Protein AF-N9S3W9-F1 (afdb_monomer)

Mean predicted aligned error: 7.23 Å

Nearest PDB structures (foldseek):
  4opw-assembly2_B  TM=3.455E-01  e=2.554E+00  Parabacteroides merdae ATCC 43184
  3ljy-assembly2_B  TM=3.135E-01  e=6.718E+00  Parabacteroides distasonis ATCC 8503
  3lyc-assembly5_J  TM=2.835E-01  e=6.718E+00  Parabacteroides distasonis ATCC 8503

Structure (mmCIF, N/CA/C/O backbone):
data_AF-N9S3W9-F1
#
_entry.id   AF-N9S3W9-F1
#
loop_
_atom_site.group_PDB
_atom_site.id
_atom_site.type_symbol
_atom_site.label_atom_id
_atom_site.label_alt_id
_atom_site.label_comp_id
_atom_site.label_asym_id
_atom_site.label_entity_id
_atom_site.label_seq_id
_atom_site.pdbx_PDB_ins_code
_atom_site.Cartn_x
_atom_site.Cartn_y
_atom_site.Cartn_z
_atom_site.occupancy
_atom_site.B_iso_or_equiv
_atom_site.auth_seq_id
_atom_site.auth_comp_id
_atom_site.auth_asym_id
_atom_site.auth_atom_id
_atom_site.pdbx_PDB_model_num
ATOM 1 N N . PHE A 1 1 ? 14.552 -0.023 -15.121 1.00 49.50 1 PHE A N 1
ATOM 2 C CA . PHE A 1 1 ? 14.689 -1.447 -15.462 1.00 49.50 1 PHE A CA 1
ATOM 3 C C . PHE A 1 1 ? 13.512 -1.794 -16.360 1.00 49.50 1 PHE A C 1
ATOM 5 O O . PHE A 1 1 ? 12.483 -1.149 -16.221 1.00 49.50 1 PHE A O 1
ATOM 12 N N . LEU A 1 2 ? 13.729 -2.600 -17.401 1.00 47.09 2 LEU A N 1
ATOM 13 C CA . LEU A 1 2 ? 12.776 -2.804 -18.497 1.00 47.09 2 LEU A CA 1
ATOM 14 C C . LEU A 1 2 ? 12.277 -4.253 -18.393 1.00 47.09 2 LEU A C 1
ATOM 16 O O . LEU A 1 2 ? 13.001 -5.157 -18.796 1.00 47.09 2 LEU A O 1
ATOM 20 N N . ASN A 1 3 ? 11.080 -4.437 -17.834 1.00 56.47 3 ASN A N 1
ATOM 21 C CA . ASN A 1 3 ? 10.371 -5.708 -17.650 1.00 56.47 3 ASN A CA 1
ATOM 22 C C . ASN A 1 3 ? 11.114 -6.750 -16.793 1.00 56.47 3 ASN A C 1
ATOM 24 O O . ASN A 1 3 ? 11.718 -7.676 -17.338 1.00 56.47 3 ASN A O 1
ATOM 28 N N . ASP A 1 4 ? 11.016 -6.651 -15.466 1.00 70.50 4 ASP A N 1
ATOM 29 C CA . ASP A 1 4 ? 11.559 -7.652 -14.546 1.00 70.50 4 ASP A CA 1
ATOM 30 C C . ASP A 1 4 ? 10.459 -8.480 -13.854 1.00 70.50 4 ASP A C 1
ATOM 32 O O . ASP A 1 4 ? 9.319 -8.061 -13.647 1.00 70.50 4 ASP A O 1
ATOM 36 N N . VAL A 1 5 ? 10.814 -9.708 -13.468 1.00 79.69 5 VAL A N 1
ATOM 37 C CA . VAL A 1 5 ? 10.018 -10.504 -12.525 1.00 79.69 5 VAL A CA 1
ATOM 38 C C . VAL A 1 5 ? 10.628 -10.321 -11.148 1.00 79.69 5 VAL A C 1
ATOM 40 O O . VAL A 1 5 ? 11.770 -10.721 -10.909 1.00 79.69 5 VAL A O 1
ATOM 43 N N . CYS A 1 6 ? 9.868 -9.740 -10.226 1.00 76.19 6 CYS A N 1
ATOM 44 C CA . CYS A 1 6 ? 10.356 -9.407 -8.900 1.00 76.19 6 CYS A CA 1
ATOM 45 C C . CYS A 1 6 ? 9.685 -10.264 -7.817 1.00 76.19 6 CYS A C 1
ATOM 47 O O . CYS A 1 6 ? 8.469 -10.481 -7.807 1.00 76.19 6 CYS A O 1
ATOM 49 N N . ARG A 1 7 ? 10.480 -10.756 -6.859 1.00 80.25 7 ARG A N 1
ATOM 50 C CA . ARG A 1 7 ? 9.960 -11.357 -5.627 1.00 80.25 7 ARG A CA 1
ATOM 51 C C . ARG A 1 7 ? 10.627 -10.723 -4.422 1.00 80.25 7 ARG A C 1
ATOM 53 O O . ARG A 1 7 ? 11.832 -10.853 -4.227 1.00 80.25 7 ARG A O 1
ATOM 60 N N . HIS A 1 8 ? 9.821 -10.079 -3.593 1.00 75.12 8 HIS A N 1
ATOM 61 C CA . HIS A 1 8 ? 10.277 -9.409 -2.388 1.00 75.12 8 HIS A CA 1
ATOM 62 C C . HIS A 1 8 ? 9.667 -10.082 -1.164 1.00 75.12 8 HIS A C 1
ATOM 64 O O . HIS A 1 8 ? 8.490 -9.893 -0.868 1.00 75.12 8 HIS A O 1
ATOM 70 N N . GLU A 1 9 ? 10.484 -10.839 -0.435 1.00 74.31 9 GLU A N 1
ATOM 71 C CA . GLU A 1 9 ? 10.144 -11.334 0.897 1.00 74.31 9 GLU A CA 1
ATOM 72 C C . GLU A 1 9 ? 10.866 -10.495 1.956 1.00 74.31 9 GLU A C 1
ATOM 74 O O . GLU A 1 9 ? 12.096 -10.439 1.965 1.00 74.31 9 GLU A O 1
ATOM 79 N N . LEU A 1 10 ? 10.131 -9.867 2.877 1.00 67.50 10 LEU A N 1
ATOM 80 C CA . LEU A 1 10 ? 10.735 -9.107 3.977 1.00 67.50 10 LEU A CA 1
ATOM 81 C C . LEU A 1 10 ? 10.157 -9.554 5.319 1.00 67.50 10 LEU A C 1
ATOM 83 O O . LEU A 1 10 ? 8.942 -9.541 5.523 1.00 67.50 10 LEU A O 1
ATOM 87 N N . LYS A 1 11 ? 11.041 -9.925 6.250 1.00 62.19 11 LYS A N 1
ATOM 88 C CA . LYS A 1 11 ? 10.696 -10.297 7.627 1.00 62.19 11 LYS A CA 1
ATOM 89 C C . LYS A 1 11 ? 11.352 -9.300 8.580 1.00 62.19 11 LYS A C 1
ATOM 91 O O . LYS A 1 11 ? 12.570 -9.184 8.569 1.00 62.19 11 LYS A O 1
ATOM 96 N N . ASN A 1 12 ? 10.544 -8.623 9.396 1.00 55.69 12 ASN A N 1
ATOM 97 C CA . ASN A 1 12 ? 10.957 -7.682 10.445 1.00 55.69 12 ASN A CA 1
ATOM 98 C C . ASN A 1 12 ? 11.878 -6.550 9.957 1.00 55.69 12 ASN A C 1
ATOM 100 O O . ASN A 1 12 ? 13.087 -6.581 10.168 1.00 55.69 12 ASN A O 1
ATOM 104 N N . ALA A 1 13 ? 11.295 -5.511 9.358 1.00 53.69 13 ALA A N 1
ATOM 105 C CA . ALA A 1 13 ? 12.019 -4.291 9.016 1.00 53.69 13 ALA A CA 1
ATOM 106 C C . ALA A 1 13 ? 11.252 -3.043 9.466 1.00 53.69 13 ALA A C 1
ATOM 108 O O . ALA A 1 13 ? 10.087 -2.886 9.110 1.00 53.69 13 ALA A O 1
ATOM 109 N N . MET A 1 14 ? 11.940 -2.127 10.154 1.00 47.00 14 MET A N 1
ATOM 110 C CA . MET A 1 14 ? 11.597 -0.707 10.105 1.00 47.00 14 MET A CA 1
ATOM 111 C C . MET A 1 14 ? 12.259 -0.130 8.854 1.00 47.00 14 MET A C 1
ATOM 113 O O . MET A 1 14 ? 13.475 0.054 8.818 1.00 47.00 14 MET A O 1
ATOM 117 N N . ARG A 1 15 ? 11.482 0.113 7.799 1.00 52.81 15 ARG A N 1
ATOM 118 C CA . ARG A 1 15 ? 11.966 0.752 6.569 1.00 52.81 15 ARG A CA 1
ATOM 119 C C . ARG A 1 15 ? 11.106 1.981 6.285 1.00 52.81 15 ARG A C 1
ATOM 121 O O . ARG A 1 15 ? 9.886 1.934 6.416 1.00 52.81 15 ARG A O 1
ATOM 128 N N . LYS A 1 16 ? 11.765 3.073 5.900 1.00 51.81 16 LYS A N 1
ATOM 129 C CA . LYS A 1 16 ? 11.164 4.247 5.258 1.00 51.81 16 LYS A CA 1
ATOM 130 C C . LYS A 1 16 ? 11.782 4.336 3.870 1.00 51.81 16 LYS A C 1
ATOM 132 O O . LYS A 1 16 ? 12.830 4.951 3.715 1.00 51.81 16 LYS A O 1
ATOM 137 N N . ASN A 1 17 ? 11.181 3.673 2.887 1.00 57.44 17 ASN A N 1
ATOM 138 C CA . ASN A 1 17 ? 11.690 3.678 1.514 1.00 57.44 17 ASN A CA 1
ATOM 139 C C . ASN A 1 17 ? 10.618 4.167 0.534 1.00 57.44 17 ASN A C 1
ATOM 141 O O . ASN A 1 17 ? 9.456 3.768 0.634 1.00 57.44 17 ASN A O 1
ATOM 145 N N . GLY A 1 18 ? 11.051 5.001 -0.417 1.00 62.06 18 GLY A N 1
ATOM 146 C CA . GLY A 1 18 ? 10.347 5.292 -1.665 1.00 62.06 18 GLY A CA 1
ATOM 147 C C . GLY A 1 18 ? 10.827 4.338 -2.759 1.00 62.06 18 GLY A C 1
ATOM 148 O O . GLY A 1 18 ? 12.037 4.184 -2.925 1.00 62.06 18 GLY A O 1
ATOM 149 N N . MET A 1 19 ? 9.915 3.678 -3.471 1.00 74.94 19 MET A N 1
ATOM 150 C CA . MET A 1 19 ? 10.239 2.773 -4.585 1.00 74.94 19 MET A CA 1
ATOM 151 C C . MET A 1 19 ? 9.360 3.073 -5.803 1.00 74.94 19 MET A C 1
ATOM 153 O O . MET A 1 19 ? 8.215 3.491 -5.646 1.00 74.94 19 MET A O 1
ATOM 157 N N . ALA A 1 20 ? 9.900 2.860 -7.001 1.00 77.12 20 ALA A N 1
ATOM 158 C CA . ALA A 1 20 ? 9.159 2.935 -8.254 1.00 77.12 20 ALA A CA 1
ATOM 159 C C . ALA A 1 20 ? 9.412 1.657 -9.063 1.00 77.12 20 ALA A C 1
ATOM 161 O O . ALA A 1 20 ? 10.572 1.262 -9.209 1.00 77.12 20 ALA A O 1
ATOM 162 N N . PHE A 1 21 ? 8.340 1.044 -9.552 1.00 77.75 21 PHE A N 1
ATOM 163 C CA . PHE A 1 21 ? 8.331 -0.173 -10.366 1.00 77.75 21 PHE A CA 1
ATOM 164 C C . PHE A 1 21 ? 7.731 0.151 -11.736 1.00 77.75 21 PHE A C 1
ATOM 166 O O . PHE A 1 21 ? 6.944 1.096 -11.850 1.00 77.75 21 PHE A O 1
ATOM 173 N N . LEU A 1 22 ? 8.205 -0.527 -12.782 1.00 80.25 22 LEU A N 1
ATOM 174 C CA . LEU A 1 22 ? 7.810 -0.216 -14.154 1.00 80.25 22 LEU A CA 1
ATOM 175 C C . LEU A 1 22 ? 7.818 -1.467 -15.030 1.00 80.25 22 LEU A C 1
ATOM 177 O O . LEU A 1 22 ? 8.887 -1.959 -15.399 1.00 80.25 22 LEU A O 1
ATOM 181 N N . ASN A 1 23 ? 6.630 -1.849 -15.491 1.00 74.25 23 ASN A N 1
ATOM 182 C CA . ASN A 1 23 ? 6.370 -2.998 -16.355 1.00 74.25 23 ASN A CA 1
ATOM 183 C C . ASN A 1 23 ? 6.807 -4.342 -15.737 1.00 74.25 23 ASN A C 1
ATOM 185 O O . ASN A 1 23 ? 7.258 -5.247 -16.443 1.00 74.25 23 ASN A O 1
ATOM 189 N N . ASP A 1 24 ? 6.696 -4.471 -14.423 1.00 78.56 24 ASP A N 1
ATOM 190 C CA . ASP A 1 24 ? 7.161 -5.611 -13.654 1.00 78.56 24 ASP A CA 1
ATOM 191 C C . ASP A 1 24 ? 6.030 -6.604 -13.339 1.00 78.56 24 ASP A C 1
ATOM 193 O O . ASP A 1 24 ? 4.855 -6.266 -13.170 1.00 78.56 24 ASP A O 1
ATOM 197 N N . VAL A 1 25 ? 6.401 -7.876 -13.193 1.00 85.44 25 VAL A N 1
ATOM 198 C CA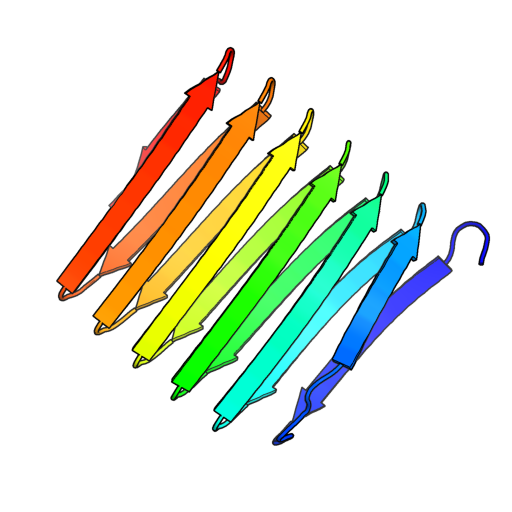 . VAL A 1 25 ? 5.535 -8.891 -12.578 1.00 85.44 25 VAL A CA 1
ATOM 199 C C . VAL A 1 25 ? 6.056 -9.167 -11.182 1.00 85.44 25 VAL A C 1
ATOM 201 O O . VAL A 1 25 ? 7.118 -9.767 -11.008 1.00 85.44 25 VAL A O 1
ATOM 204 N N . CYS A 1 26 ? 5.305 -8.747 -10.173 1.00 81.62 26 CYS A N 1
ATOM 205 C CA . CYS A 1 26 ? 5.819 -8.657 -8.819 1.00 81.62 26 CYS A CA 1
ATOM 206 C C . CYS A 1 26 ? 4.998 -9.437 -7.792 1.00 81.62 26 CYS A C 1
ATOM 208 O O . CYS A 1 26 ? 3.774 -9.319 -7.702 1.00 81.62 26 CYS A O 1
ATOM 210 N N . ARG A 1 27 ? 5.697 -10.187 -6.932 1.00 83.25 27 ARG A N 1
ATOM 211 C CA . ARG A 1 27 ? 5.129 -10.760 -5.705 1.00 83.25 27 ARG A CA 1
ATOM 212 C C . ARG A 1 27 ? 5.819 -10.178 -4.476 1.00 83.25 27 ARG A C 1
ATOM 214 O O . ARG A 1 27 ? 7.022 -10.347 -4.284 1.00 83.25 27 ARG A O 1
ATOM 221 N N . HIS A 1 28 ? 5.036 -9.529 -3.624 1.00 79.94 28 HIS A N 1
ATOM 222 C CA . HIS A 1 28 ? 5.494 -8.879 -2.402 1.00 79.94 28 HIS A CA 1
ATOM 223 C C . HIS A 1 28 ? 4.905 -9.583 -1.178 1.00 79.94 28 HIS A C 1
ATOM 225 O O . HIS A 1 28 ? 3.703 -9.512 -0.949 1.00 79.94 28 HIS A O 1
ATOM 231 N N . GLU A 1 29 ? 5.749 -10.223 -0.375 1.00 81.19 29 GLU A N 1
ATOM 232 C CA . GLU A 1 29 ? 5.384 -10.934 0.854 1.00 81.19 29 GLU A CA 1
ATOM 233 C C . GLU A 1 29 ? 6.062 -10.262 2.052 1.00 81.19 29 GLU A C 1
ATOM 235 O O . GLU A 1 29 ? 7.257 -10.447 2.300 1.00 81.19 29 GLU A O 1
ATOM 240 N N . LEU A 1 30 ? 5.313 -9.460 2.810 1.00 78.00 30 LEU A N 1
ATOM 241 C CA . LEU A 1 30 ? 5.876 -8.668 3.907 1.00 78.00 30 LEU A CA 1
ATOM 242 C C . LEU A 1 30 ? 5.271 -9.079 5.251 1.00 78.00 30 LEU A C 1
ATOM 244 O O . LEU A 1 30 ? 4.052 -9.099 5.423 1.00 78.00 30 LEU A O 1
ATOM 248 N N . LYS A 1 31 ? 6.144 -9.353 6.226 1.00 78.94 31 LYS A N 1
ATOM 249 C CA . LYS A 1 31 ? 5.802 -9.559 7.640 1.00 78.94 31 LYS A CA 1
ATOM 250 C C . LYS A 1 31 ? 6.539 -8.526 8.480 1.00 78.94 31 LYS A C 1
ATOM 252 O O . LYS A 1 31 ? 7.752 -8.659 8.658 1.00 78.94 31 LYS A O 1
ATOM 257 N N . LEU A 1 32 ? 5.844 -7.498 8.965 1.00 71.88 32 LEU A N 1
ATOM 258 C CA . LEU A 1 32 ? 6.485 -6.362 9.640 1.00 71.88 32 LEU A CA 1
ATOM 259 C C . LEU A 1 32 ? 5.797 -6.022 10.961 1.00 71.88 32 LEU A C 1
ATOM 261 O O . LEU A 1 32 ? 4.606 -6.272 11.145 1.00 71.88 32 LEU A O 1
ATOM 265 N N . VAL A 1 33 ? 6.581 -5.445 11.873 1.00 63.12 33 VAL A N 1
ATOM 266 C CA . VAL A 1 33 ? 6.084 -4.970 13.169 1.00 63.12 33 VAL A CA 1
ATOM 267 C C . VAL A 1 33 ? 5.622 -3.510 13.067 1.00 63.12 33 VAL A C 1
ATOM 269 O O . VAL A 1 33 ? 4.520 -3.194 13.508 1.00 63.12 33 VAL A O 1
ATOM 272 N N . GLU A 1 34 ? 6.416 -2.658 12.410 1.00 64.50 34 GLU A N 1
ATOM 273 C CA . GLU A 1 34 ? 6.114 -1.245 12.151 1.00 64.50 34 GLU A CA 1
ATOM 274 C C . GLU A 1 34 ? 6.771 -0.811 10.830 1.00 64.50 34 GLU A C 1
ATOM 276 O O . GLU A 1 34 ? 7.957 -1.078 10.611 1.00 64.50 34 GLU A O 1
ATOM 281 N N . HIS A 1 35 ? 6.025 -0.177 9.917 1.00 68.00 35 HIS A N 1
ATOM 282 C CA . HIS A 1 35 ? 6.579 0.235 8.621 1.00 68.00 35 HIS A CA 1
ATOM 283 C C . HIS A 1 35 ? 5.831 1.402 7.965 1.00 68.00 35 HIS A C 1
ATOM 285 O O . HIS A 1 35 ? 4.605 1.506 8.041 1.00 68.00 35 HIS A O 1
ATOM 291 N N . SER A 1 36 ? 6.586 2.237 7.241 1.00 71.88 36 SER A N 1
ATOM 292 C CA . SER A 1 36 ? 6.059 3.286 6.368 1.00 71.88 36 SER A CA 1
ATOM 293 C C . SER A 1 36 ? 6.555 3.072 4.936 1.00 71.88 36 SER A C 1
ATOM 295 O O . SER A 1 36 ? 7.756 3.131 4.668 1.00 71.88 36 SER A O 1
ATOM 297 N N . LEU A 1 37 ? 5.633 2.795 4.009 1.00 74.88 37 LEU A N 1
ATOM 298 C CA . LEU A 1 37 ? 5.952 2.545 2.599 1.00 74.88 37 LEU A CA 1
ATOM 299 C C . LEU A 1 37 ? 5.378 3.636 1.700 1.00 74.88 37 LEU A C 1
ATOM 301 O O . LEU A 1 37 ? 4.176 3.907 1.756 1.00 74.88 37 LEU A O 1
ATOM 305 N N . MET A 1 38 ? 6.213 4.155 0.800 1.00 81.81 38 MET A N 1
ATOM 306 C CA . MET A 1 38 ? 5.774 4.920 -0.365 1.00 81.81 38 MET A CA 1
ATOM 307 C C . MET A 1 38 ? 6.200 4.183 -1.632 1.00 81.81 38 MET A C 1
ATOM 309 O O . MET A 1 38 ? 7.385 3.910 -1.813 1.00 81.81 38 MET A O 1
ATOM 313 N N . ALA A 1 39 ? 5.251 3.833 -2.495 1.00 81.25 39 ALA A N 1
ATOM 314 C CA . ALA A 1 39 ? 5.578 3.162 -3.749 1.00 81.25 39 ALA A CA 1
ATOM 315 C C . ALA A 1 39 ? 4.683 3.615 -4.902 1.00 81.25 39 ALA A C 1
ATOM 317 O O . ALA A 1 39 ? 3.492 3.858 -4.697 1.00 81.25 39 ALA A O 1
ATOM 318 N N . THR A 1 40 ? 5.274 3.695 -6.091 1.00 85.50 40 THR A N 1
ATOM 319 C CA . THR A 1 40 ? 4.564 3.901 -7.355 1.00 85.50 40 THR A CA 1
ATOM 320 C C . THR A 1 40 ? 4.793 2.691 -8.252 1.00 85.50 40 THR A C 1
ATOM 322 O O . THR A 1 40 ? 5.937 2.271 -8.421 1.00 85.50 40 THR A O 1
ATOM 325 N N . PHE A 1 41 ? 3.715 2.155 -8.802 1.00 83.62 41 PHE A N 1
ATOM 326 C CA . PHE A 1 41 ? 3.686 1.031 -9.733 1.00 83.62 41 PHE A CA 1
ATOM 327 C C . PHE A 1 41 ? 3.135 1.534 -11.067 1.00 83.62 41 PHE A C 1
ATOM 329 O O . PHE A 1 41 ? 2.330 2.474 -11.080 1.00 83.62 41 PHE A O 1
ATOM 336 N N . LEU A 1 42 ? 3.657 1.012 -12.174 1.00 86.75 42 LEU A N 1
ATOM 337 C CA . LEU A 1 42 ? 3.282 1.468 -13.509 1.00 86.75 42 LEU A CA 1
ATOM 338 C C . LEU A 1 42 ? 3.321 0.313 -14.507 1.00 86.75 42 LEU A C 1
ATOM 340 O O . LEU A 1 42 ? 4.398 -0.144 -14.888 1.00 86.75 42 LEU A O 1
ATOM 344 N N . ASN A 1 43 ? 2.146 -0.053 -15.016 1.00 83.25 43 ASN A N 1
ATOM 345 C CA . ASN A 1 43 ? 1.914 -1.169 -15.935 1.00 83.25 43 ASN A CA 1
ATOM 346 C C . ASN A 1 43 ? 2.360 -2.531 -15.365 1.00 83.25 43 ASN A C 1
ATOM 348 O O . ASN A 1 43 ? 2.877 -3.385 -16.091 1.00 83.25 43 ASN A O 1
ATOM 352 N N . ASP A 1 44 ? 2.178 -2.728 -14.068 1.00 83.88 44 ASP A N 1
ATOM 353 C CA . ASP A 1 44 ? 2.632 -3.890 -13.325 1.00 83.88 44 ASP A CA 1
ATOM 354 C C . ASP A 1 44 ? 1.513 -4.923 -13.128 1.00 83.88 44 ASP A C 1
ATOM 356 O O . ASP A 1 44 ? 0.321 -4.618 -13.007 1.00 83.88 44 ASP A O 1
ATOM 360 N N . VAL A 1 45 ? 1.913 -6.189 -12.997 1.00 89.12 45 VAL A N 1
ATOM 361 C CA . VAL A 1 45 ? 1.039 -7.251 -12.480 1.00 89.12 45 VAL A CA 1
ATOM 362 C C . VAL A 1 45 ? 1.534 -7.654 -11.105 1.00 89.12 45 VAL A C 1
ATOM 364 O O . VAL A 1 45 ? 2.594 -8.267 -10.964 1.00 89.12 45 VAL A O 1
ATOM 367 N N . CYS A 1 46 ? 0.759 -7.329 -10.075 1.00 85.25 46 CYS A N 1
ATOM 368 C CA . CYS A 1 46 ? 1.217 -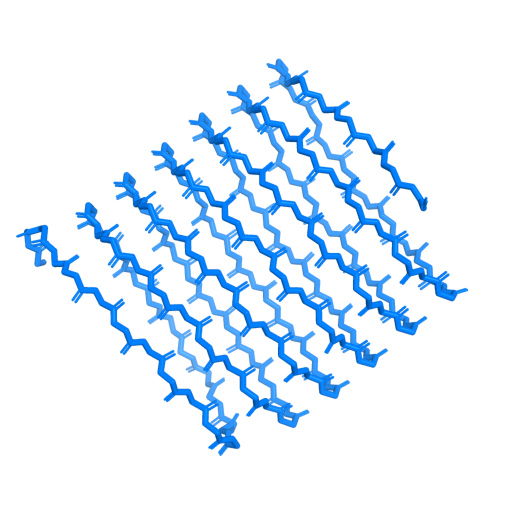7.430 -8.699 1.00 85.25 46 CYS A CA 1
ATOM 369 C C . CYS A 1 46 ? 0.347 -8.330 -7.820 1.00 85.25 46 CYS A C 1
ATOM 371 O O . CYS A 1 46 ? -0.884 -8.257 -7.813 1.00 85.25 46 CYS A O 1
ATOM 373 N N . ARG A 1 47 ? 1.007 -9.105 -6.953 1.00 87.56 47 ARG A N 1
ATOM 374 C CA . ARG A 1 47 ? 0.389 -9.726 -5.775 1.00 87.56 47 ARG A CA 1
ATOM 375 C C . ARG A 1 47 ? 1.082 -9.243 -4.506 1.00 87.56 47 ARG A C 1
ATOM 377 O O . ARG A 1 47 ? 2.274 -9.480 -4.323 1.00 87.56 47 ARG A O 1
ATOM 384 N N . HIS A 1 48 ? 0.329 -8.601 -3.619 1.00 84.06 48 HIS A N 1
ATOM 385 C CA . HIS A 1 48 ? 0.813 -8.135 -2.322 1.00 84.06 48 HIS A CA 1
ATOM 386 C C . HIS A 1 48 ? 0.168 -8.943 -1.194 1.00 84.06 48 HIS A C 1
ATOM 388 O O . HIS A 1 48 ? -1.045 -8.893 -1.020 1.00 84.06 48 HIS A O 1
ATOM 394 N N . GLU A 1 49 ? 0.986 -9.642 -0.414 1.00 85.62 49 GLU A N 1
ATOM 395 C CA . GLU A 1 49 ? 0.615 -10.428 0.764 1.00 85.62 49 GLU A CA 1
ATOM 396 C C . GLU A 1 49 ? 1.264 -9.802 2.001 1.00 85.62 49 GLU A C 1
ATOM 398 O O . GLU A 1 49 ? 2.483 -9.854 2.183 1.00 85.62 49 GLU A O 1
ATOM 403 N N . LEU A 1 50 ? 0.454 -9.168 2.846 1.00 81.25 50 LEU A N 1
ATOM 404 C CA . LEU A 1 50 ? 0.925 -8.325 3.941 1.00 81.25 50 LEU A CA 1
ATOM 405 C C . LEU A 1 50 ? 0.370 -8.824 5.275 1.0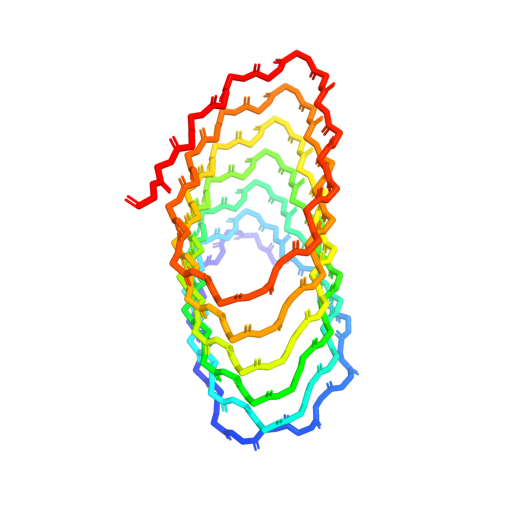0 81.25 50 LEU A C 1
ATOM 407 O O . LEU A 1 50 ? -0.835 -9.020 5.421 1.00 81.25 50 LEU A O 1
ATOM 411 N N . VAL A 1 51 ? 1.257 -9.011 6.253 1.00 84.00 51 VAL A N 1
ATOM 412 C CA . VAL A 1 51 ? 0.896 -9.297 7.647 1.00 84.00 51 VAL A CA 1
ATOM 413 C C . VAL A 1 51 ? 1.601 -8.292 8.553 1.00 84.00 51 VAL A C 1
ATOM 415 O O . VAL A 1 51 ? 2.835 -8.258 8.583 1.00 84.00 51 VAL A O 1
ATOM 418 N N . MET A 1 52 ? 0.833 -7.472 9.273 1.00 77.31 52 MET A N 1
ATOM 419 C CA . MET A 1 52 ? 1.367 -6.309 9.996 1.00 77.31 52 MET A CA 1
ATOM 420 C C . MET A 1 52 ? 0.749 -6.148 11.393 1.00 77.31 52 MET A C 1
ATOM 422 O O . MET A 1 52 ? -0.433 -6.427 11.605 1.00 77.31 52 MET A O 1
ATOM 426 N N . THR A 1 53 ? 1.521 -5.637 12.357 1.00 75.06 53 THR A N 1
ATOM 427 C CA . THR A 1 53 ? 0.954 -5.131 13.624 1.00 75.06 53 THR A CA 1
ATOM 428 C C . THR A 1 53 ? 0.556 -3.660 13.529 1.00 75.06 53 THR A C 1
ATOM 430 O O . THR A 1 53 ? -0.588 -3.350 13.853 1.00 75.06 53 THR A O 1
ATOM 433 N N . GLU A 1 54 ? 1.440 -2.790 13.032 1.00 75.62 54 GLU A N 1
ATOM 434 C CA . GLU A 1 54 ? 1.165 -1.368 12.781 1.00 75.62 54 GLU A CA 1
ATOM 435 C C . GLU A 1 54 ? 1.737 -0.935 11.430 1.00 75.62 54 GLU A C 1
ATOM 437 O O . GLU A 1 54 ? 2.860 -1.306 11.071 1.00 75.62 54 GLU A O 1
ATOM 442 N N . TYR A 1 55 ? 0.970 -0.165 10.651 1.00 74.38 55 TYR A N 1
ATOM 443 C CA . TYR A 1 55 ? 1.382 0.144 9.286 1.00 74.38 55 TYR A CA 1
ATOM 444 C C . TYR A 1 55 ? 0.795 1.432 8.693 1.00 74.38 55 TYR A C 1
ATOM 446 O O . TYR A 1 55 ? -0.395 1.720 8.842 1.00 74.38 55 TYR A O 1
ATOM 454 N N . ILE A 1 56 ? 1.621 2.162 7.931 1.00 77.31 56 ILE A N 1
ATOM 455 C CA . ILE A 1 56 ? 1.200 3.286 7.081 1.00 77.31 56 ILE A CA 1
ATOM 456 C C . ILE A 1 56 ? 1.677 3.048 5.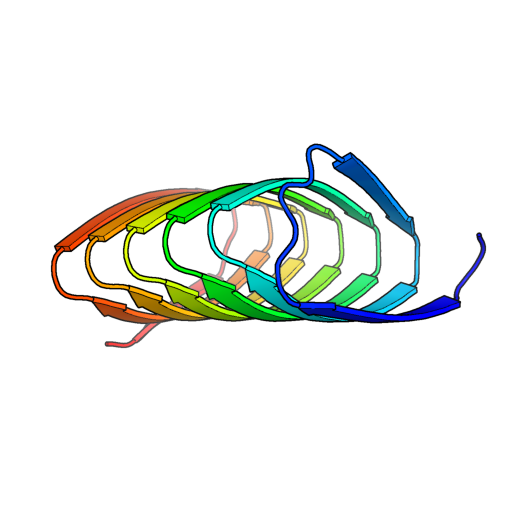637 1.00 77.31 56 ILE A C 1
ATOM 458 O O . ILE A 1 56 ? 2.881 3.035 5.370 1.00 77.31 56 ILE A O 1
ATOM 462 N N . SER A 1 57 ? 0.751 2.927 4.676 1.00 78.38 57 SER A N 1
ATOM 463 C CA . SER A 1 57 ? 1.090 2.968 3.237 1.00 78.38 57 SER A CA 1
ATOM 464 C C . SER A 1 57 ? 0.590 4.222 2.583 1.00 78.38 57 SER A C 1
ATOM 466 O O . SER A 1 57 ? -0.579 4.574 2.737 1.00 78.38 57 SER A O 1
ATOM 468 N N . LYS A 1 58 ? 1.401 4.700 1.644 1.00 86.31 58 LYS A N 1
ATOM 469 C CA . LYS A 1 58 ? 0.910 5.395 0.466 1.00 86.31 58 LYS A CA 1
ATOM 470 C C . LYS A 1 58 ? 1.364 4.667 -0.796 1.00 86.31 58 LYS A C 1
ATOM 472 O O . LYS A 1 58 ? 2.557 4.435 -0.974 1.00 86.31 58 LYS A O 1
ATOM 477 N N . ARG A 1 59 ? 0.424 4.271 -1.649 1.00 85.38 59 ARG A N 1
ATOM 478 C CA . ARG A 1 59 ? 0.730 3.626 -2.931 1.00 85.38 59 ARG A CA 1
ATOM 479 C C . ARG A 1 59 ? -0.040 4.266 -4.071 1.00 85.38 59 ARG A C 1
ATOM 481 O O . ARG A 1 59 ? -1.204 4.612 -3.892 1.00 85.38 59 ARG A O 1
ATOM 488 N N . THR A 1 60 ? 0.619 4.400 -5.209 1.00 89.19 60 THR A N 1
ATOM 489 C CA . THR A 1 60 ? -0.010 4.815 -6.460 1.00 89.19 60 THR A CA 1
ATOM 490 C C . THR A 1 60 ? 0.186 3.704 -7.474 1.00 89.19 60 THR A C 1
ATOM 492 O O . THR A 1 60 ? 1.309 3.232 -7.638 1.00 89.19 60 THR A O 1
ATOM 495 N N . PHE A 1 61 ? -0.903 3.303 -8.106 1.00 87.12 61 PHE A N 1
ATOM 496 C CA . PHE A 1 61 ? -0.966 2.288 -9.144 1.00 87.12 61 PHE A CA 1
ATOM 497 C C . PHE A 1 61 ? -1.475 2.953 -10.425 1.00 87.12 61 PHE A C 1
ATOM 499 O O . PHE A 1 61 ? -2.262 3.905 -10.352 1.00 87.12 61 PHE A O 1
ATOM 506 N N . LEU A 1 62 ? -0.930 2.549 -11.569 1.00 89.81 62 LEU A N 1
ATOM 507 C CA . LEU A 1 62 ? -1.266 3.137 -12.860 1.00 89.81 62 LEU A CA 1
ATOM 508 C C . LEU A 1 62 ? -1.198 2.080 -13.963 1.00 89.81 62 LEU A C 1
ATOM 510 O O . LEU A 1 62 ? -0.113 1.674 -14.375 1.00 89.81 62 LEU A O 1
ATOM 514 N N . ASN A 1 63 ? -2.363 1.741 -14.511 1.00 87.94 63 ASN A N 1
ATOM 515 C CA . ASN A 1 63 ? -2.571 0.691 -15.509 1.00 87.94 63 ASN A CA 1
ATOM 516 C C . ASN A 1 63 ? -2.148 -0.711 -15.022 1.00 87.94 63 ASN A C 1
ATOM 518 O O . ASN A 1 63 ? -1.604 -1.512 -15.786 1.00 87.94 63 ASN A O 1
ATOM 522 N N . ASP A 1 64 ? -2.387 -1.004 -13.750 1.00 88.12 64 ASP A N 1
ATOM 523 C CA . ASP A 1 64 ? -1.936 -2.200 -13.055 1.00 88.12 64 ASP A CA 1
ATOM 524 C C . ASP A 1 64 ? -3.044 -3.251 -12.896 1.00 88.12 64 ASP A C 1
ATOM 526 O O . ASP A 1 64 ? -4.243 -2.968 -12.787 1.00 88.12 64 ASP A O 1
ATOM 530 N N . VAL A 1 65 ? -2.623 -4.511 -12.778 1.00 91.75 65 VAL A N 1
ATOM 531 C CA . VAL A 1 65 ? -3.489 -5.619 -12.355 1.00 91.75 65 VAL A CA 1
ATOM 532 C C . VAL A 1 65 ? -3.007 -6.136 -11.009 1.00 91.75 65 VAL A C 1
ATOM 534 O O . VAL A 1 65 ? -1.935 -6.733 -10.899 1.00 91.75 65 VAL A O 1
ATOM 537 N N . CYS A 1 66 ? -3.816 -5.936 -9.971 1.00 88.25 66 CYS A N 1
ATOM 538 C CA . CYS A 1 66 ? -3.381 -6.127 -8.593 1.00 88.25 66 CYS A CA 1
ATOM 539 C C . CYS A 1 66 ? -4.264 -7.094 -7.794 1.00 88.25 66 CYS A C 1
ATOM 541 O O . CYS A 1 66 ? -5.496 -7.025 -7.804 1.00 88.25 66 CYS A O 1
ATOM 543 N N . ARG A 1 67 ? -3.621 -7.940 -6.979 1.00 90.00 67 ARG A N 1
ATOM 544 C CA . ARG A 1 67 ? -4.262 -8.650 -5.863 1.00 90.00 67 ARG A CA 1
ATOM 545 C C . ARG A 1 67 ? -3.602 -8.276 -4.541 1.00 90.00 67 ARG A C 1
ATOM 547 O O . ARG A 1 67 ? -2.394 -8.419 -4.375 1.00 90.00 67 ARG A O 1
ATOM 554 N N . HIS A 1 68 ? -4.408 -7.830 -3.588 1.00 86.19 68 HIS A N 1
ATOM 555 C CA . HIS A 1 68 ? -3.978 -7.352 -2.280 1.00 86.19 68 HIS A CA 1
ATOM 556 C C . HIS A 1 68 ? -4.598 -8.202 -1.173 1.00 86.19 68 HIS A C 1
ATOM 558 O O . HIS A 1 68 ? -5.795 -8.116 -0.935 1.00 86.19 68 HIS A O 1
ATOM 564 N N . GLU A 1 69 ? -3.779 -8.983 -0.478 1.00 87.62 69 GLU A N 1
ATOM 565 C CA . GLU A 1 69 ? -4.149 -9.801 0.679 1.00 87.62 69 GLU A CA 1
ATOM 566 C C . GLU A 1 69 ? -3.494 -9.216 1.930 1.00 87.62 69 GLU A C 1
ATOM 568 O O . GLU A 1 69 ? -2.268 -9.203 2.048 1.00 87.62 69 GLU A O 1
ATOM 573 N N . GLN A 1 70 ? -4.297 -8.700 2.858 1.00 83.06 70 GLN A N 1
ATOM 574 C CA . GLN A 1 70 ? -3.803 -7.971 4.028 1.00 83.06 70 GLN A CA 1
ATOM 575 C C . GLN A 1 70 ? -4.385 -8.528 5.322 1.00 83.06 70 GLN A C 1
ATOM 577 O O . GLN A 1 70 ? -5.590 -8.768 5.420 1.00 83.06 70 GLN A O 1
ATOM 582 N N . ASN A 1 71 ? -3.524 -8.699 6.321 1.00 86.56 71 ASN A N 1
ATOM 583 C CA . ASN A 1 71 ? -3.888 -9.090 7.672 1.00 86.56 71 ASN A CA 1
ATOM 584 C C . ASN A 1 71 ? -3.177 -8.186 8.684 1.00 86.56 71 ASN A C 1
ATOM 586 O O . ASN A 1 71 ? -2.017 -8.427 9.032 1.00 86.56 71 ASN A O 1
ATOM 590 N N . ASP A 1 72 ? -3.880 -7.155 9.144 1.00 80.44 72 ASP A N 1
ATOM 591 C CA . ASP A 1 72 ? -3.307 -6.103 9.980 1.00 80.44 72 ASP A CA 1
ATOM 592 C C . ASP A 1 72 ? -4.014 -6.021 11.338 1.00 80.44 72 ASP A C 1
ATOM 594 O O . ASP A 1 72 ? -5.225 -6.219 11.441 1.00 80.44 72 ASP A O 1
ATOM 598 N N . ARG A 1 73 ? -3.290 -5.667 12.406 1.00 81.38 73 ARG A N 1
ATOM 599 C CA . ARG A 1 73 ? -3.951 -5.277 13.666 1.00 81.38 73 ARG A CA 1
ATOM 600 C C . ARG A 1 73 ? -4.409 -3.820 13.623 1.00 81.38 73 ARG A C 1
ATOM 602 O O . ARG A 1 73 ? -5.588 -3.557 13.845 1.00 81.38 73 ARG A O 1
ATOM 609 N N . TYR A 1 74 ? -3.500 -2.911 13.278 1.00 82.25 74 TYR A N 1
ATOM 610 C CA . TYR A 1 74 ? -3.760 -1.479 13.140 1.00 82.25 74 TYR A CA 1
ATOM 611 C C . TYR A 1 74 ? -3.136 -0.963 11.842 1.00 82.25 74 TYR A C 1
ATOM 613 O O . TYR A 1 74 ? -1.978 -1.269 11.550 1.00 82.25 74 TYR A O 1
ATOM 621 N N . GLY A 1 75 ? -3.858 -0.157 11.061 1.00 77.81 75 GLY A N 1
ATOM 622 C CA . GLY A 1 75 ? -3.259 0.402 9.849 1.00 77.81 75 GLY A CA 1
ATOM 623 C C . GLY A 1 75 ? -3.990 1.572 9.207 1.00 77.81 75 GLY A C 1
ATOM 624 O O . GLY A 1 75 ? -5.217 1.664 9.240 1.00 77.81 75 GLY A O 1
ATOM 625 N N . THR A 1 76 ? -3.203 2.431 8.559 1.00 82.31 76 THR A N 1
ATOM 626 C CA . THR A 1 76 ? -3.685 3.481 7.658 1.00 82.31 76 THR A CA 1
ATOM 627 C C . THR A 1 76 ? -3.194 3.193 6.247 1.00 82.31 76 THR A C 1
ATOM 629 O O . THR A 1 76 ? -1.989 3.135 5.984 1.00 82.31 76 THR A O 1
ATOM 632 N N . TRP A 1 77 ? -4.128 3.038 5.316 1.00 79.50 77 TRP A N 1
ATOM 633 C CA . TRP A 1 77 ? -3.825 2.741 3.922 1.00 79.50 77 TRP A CA 1
ATOM 634 C C . TRP A 1 77 ? -4.327 3.864 3.039 1.00 79.50 77 TRP A C 1
ATOM 636 O O . TRP A 1 77 ? -5.523 4.122 2.994 1.00 79.50 77 TRP A O 1
ATOM 646 N N . GLN A 1 78 ? -3.419 4.487 2.300 1.00 87.25 78 GLN A N 1
ATOM 647 C CA . GLN A 1 78 ? -3.762 5.378 1.209 1.00 87.25 78 GLN A CA 1
ATOM 648 C C . GLN A 1 78 ? -3.344 4.719 -0.100 1.00 87.25 78 GLN A C 1
ATOM 650 O O . GLN A 1 78 ? -2.169 4.393 -0.299 1.00 87.25 78 GLN A O 1
ATOM 655 N N . SER A 1 79 ? -4.301 4.473 -0.986 1.00 85.62 79 SER A N 1
ATOM 656 C CA . SER A 1 79 ? -4.008 3.975 -2.327 1.00 85.62 79 SER A CA 1
ATOM 657 C C . SER A 1 79 ? -4.779 4.762 -3.373 1.00 85.62 79 SER A C 1
ATOM 659 O O . SER A 1 79 ? -5.948 5.093 -3.181 1.00 85.62 79 SER A O 1
ATOM 661 N N . SER A 1 80 ? -4.082 5.101 -4.446 1.00 90.00 80 SER A N 1
ATOM 662 C CA . SER A 1 80 ? -4.646 5.758 -5.616 1.00 90.00 80 SER A CA 1
ATOM 663 C C . SER A 1 80 ? -4.441 4.843 -6.806 1.00 90.00 80 SER A C 1
ATOM 665 O O . SER A 1 80 ? -3.330 4.349 -6.993 1.00 90.00 80 SER A O 1
ATOM 667 N N . PHE A 1 81 ? -5.515 4.622 -7.544 1.00 87.12 81 PHE A N 1
ATOM 668 C CA . PHE A 1 81 ? -5.607 3.700 -8.660 1.00 87.12 81 PHE A CA 1
ATOM 669 C C . PHE A 1 81 ? -6.093 4.467 -9.889 1.00 87.12 81 PHE A C 1
ATOM 671 O O . PHE A 1 81 ? -6.868 5.424 -9.756 1.00 87.12 81 PHE A O 1
ATOM 678 N N . LEU A 1 82 ? -5.553 4.121 -11.053 1.00 90.69 82 LEU A N 1
ATOM 679 C CA . LEU A 1 82 ? -5.901 4.757 -12.317 1.00 90.69 82 LEU A CA 1
ATOM 680 C C . LEU A 1 82 ? -5.786 3.759 -13.470 1.00 90.69 82 LEU A C 1
ATOM 682 O O . LEU A 1 82 ? -4.682 3.402 -13.876 1.00 90.69 82 LEU A O 1
ATOM 686 N N . ASN A 1 83 ? -6.930 3.419 -14.060 1.00 87.19 83 ASN A N 1
ATOM 687 C CA . ASN A 1 83 ? -7.089 2.409 -15.111 1.00 87.19 83 ASN A CA 1
ATOM 688 C C . ASN A 1 83 ? -6.663 0.992 -14.672 1.00 87.19 83 ASN A C 1
ATOM 690 O O . ASN A 1 83 ? -6.099 0.228 -15.459 1.00 87.19 83 ASN A O 1
ATOM 694 N N . ASP A 1 84 ? -6.934 0.643 -13.421 1.00 87.75 84 ASP A N 1
ATOM 695 C CA . ASP A 1 84 ? -6.490 -0.573 -12.759 1.00 87.75 84 ASP A CA 1
ATOM 696 C C . ASP A 1 84 ? -7.602 -1.621 -12.622 1.00 87.75 84 ASP A C 1
ATOM 698 O O . ASP A 1 84 ? -8.804 -1.338 -12.549 1.00 87.75 84 ASP A O 1
ATOM 702 N N . VAL A 1 85 ? -7.181 -2.879 -12.478 1.00 91.56 85 VAL A N 1
ATOM 703 C CA . VAL A 1 85 ? -8.059 -3.990 -12.092 1.00 91.56 85 VAL A CA 1
ATOM 704 C C . VAL A 1 85 ? -7.565 -4.592 -10.785 1.00 91.56 85 VAL A C 1
ATOM 706 O O . VAL A 1 85 ? -6.505 -5.217 -10.733 1.00 91.56 85 VAL A O 1
ATOM 709 N N . CYS A 1 86 ? -8.347 -4.437 -9.716 1.00 87.75 86 CYS A N 1
ATOM 710 C CA . CYS A 1 86 ? -7.909 -4.774 -8.363 1.00 87.75 86 CYS A CA 1
ATOM 711 C C . CYS A 1 86 ? -8.840 -5.746 -7.625 1.00 87.75 86 CYS A C 1
ATOM 713 O O . CYS A 1 86 ? -10.057 -5.560 -7.561 1.00 87.75 86 CYS A O 1
ATOM 715 N N . ARG A 1 87 ? -8.255 -6.728 -6.927 1.00 89.50 87 ARG A N 1
ATOM 716 C CA . ARG A 1 87 ? -8.930 -7.480 -5.853 1.00 89.50 87 ARG A CA 1
ATOM 717 C C . ARG A 1 87 ? -8.264 -7.213 -4.509 1.00 89.50 87 ARG A C 1
ATOM 719 O O . ARG A 1 87 ? -7.054 -7.356 -4.370 1.00 89.50 87 ARG A O 1
ATOM 726 N N . HIS A 1 88 ? -9.072 -6.903 -3.507 1.00 85.62 88 HIS A N 1
ATOM 727 C CA . HIS A 1 88 ? -8.647 -6.594 -2.151 1.00 85.62 88 HIS A CA 1
ATOM 728 C C . HIS A 1 88 ? -9.304 -7.552 -1.158 1.00 85.62 88 HIS A C 1
ATOM 730 O O . HIS A 1 88 ? -10.518 -7.542 -1.014 1.00 85.62 88 HIS A O 1
ATOM 736 N N . GLU A 1 89 ? -8.503 -8.326 -0.439 1.00 87.19 89 GLU A N 1
ATOM 737 C CA . GLU A 1 89 ? -8.910 -9.223 0.642 1.00 87.19 89 GLU A CA 1
ATOM 738 C C . GLU A 1 89 ? -8.271 -8.731 1.937 1.00 87.19 89 GLU A C 1
ATOM 740 O O . GLU A 1 89 ? -7.053 -8.823 2.110 1.00 87.19 89 GLU A O 1
ATOM 745 N N . A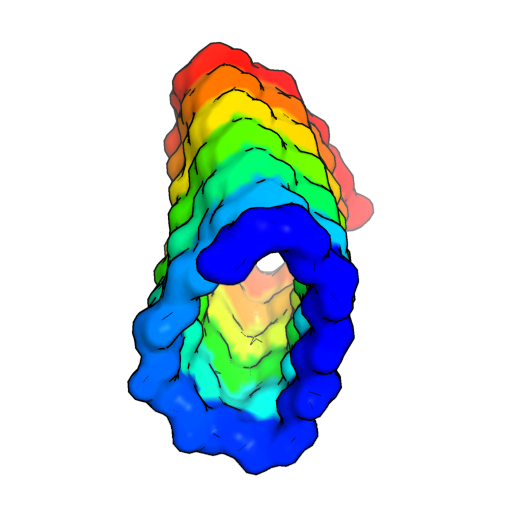RG A 1 90 ? -9.070 -8.157 2.839 1.00 81.12 90 ARG A N 1
ATOM 746 C CA . ARG A 1 90 ? -8.547 -7.490 4.038 1.00 81.12 90 ARG A CA 1
ATOM 747 C C . ARG A 1 90 ? -9.154 -8.053 5.307 1.00 81.12 90 ARG A C 1
ATOM 749 O O . ARG A 1 90 ? -10.371 -8.110 5.459 1.00 81.12 90 ARG A O 1
ATOM 756 N N . LYS A 1 91 ? -8.278 -8.390 6.248 1.00 84.69 91 LYS A N 1
ATOM 757 C CA . LYS A 1 91 ? -8.610 -8.731 7.629 1.00 84.69 91 LYS A CA 1
ATOM 758 C C . LYS A 1 91 ? -7.938 -7.706 8.526 1.00 84.69 91 LYS A C 1
ATOM 760 O O . LYS A 1 91 ? -6.713 -7.647 8.563 1.00 84.69 91 LYS A O 1
ATOM 765 N N . GLN A 1 92 ? -8.720 -6.864 9.194 1.00 75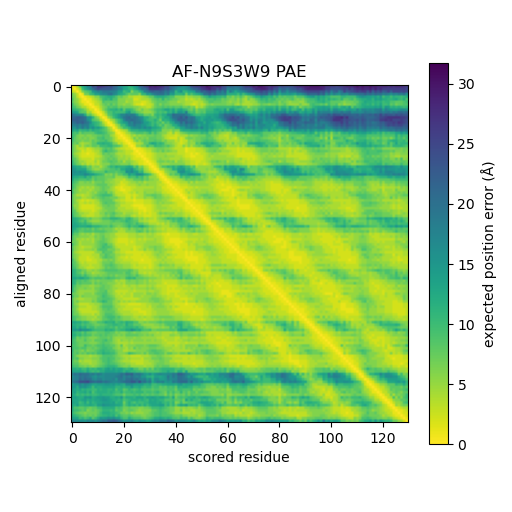.31 92 GLN A N 1
ATOM 766 C CA . GLN A 1 92 ? -8.172 -5.861 10.112 1.00 75.31 92 GLN A CA 1
ATOM 767 C C . GLN A 1 92 ? -8.976 -5.780 11.404 1.00 75.31 92 GLN A C 1
ATOM 769 O O . GLN A 1 92 ? -10.197 -5.944 11.408 1.00 75.31 92 GLN A O 1
ATOM 774 N N . VAL A 1 93 ? -8.284 -5.506 12.510 1.00 75.44 93 VAL A N 1
ATOM 775 C CA . VAL A 1 93 ? -8.957 -5.212 13.781 1.00 75.44 93 VAL A CA 1
ATOM 776 C C . VAL A 1 93 ? -9.431 -3.758 13.770 1.00 75.44 93 VAL A C 1
ATOM 778 O O . VAL A 1 93 ? -10.622 -3.515 13.950 1.00 75.44 93 VAL A O 1
ATOM 781 N N . ILE A 1 94 ? -8.530 -2.807 13.488 1.00 78.38 94 ILE A N 1
ATOM 782 C CA . ILE A 1 94 ? -8.829 -1.372 13.349 1.00 78.38 94 ILE A CA 1
ATOM 783 C C . ILE A 1 94 ? -8.118 -0.809 12.109 1.00 78.38 94 ILE A C 1
ATOM 785 O O . ILE A 1 94 ? -6.911 -1.005 11.948 1.00 78.38 94 ILE A O 1
ATOM 789 N N . GLY A 1 95 ? -8.839 -0.076 11.251 1.00 74.69 95 GLY A N 1
ATOM 790 C CA . GLY A 1 95 ? -8.251 0.477 10.027 1.00 74.69 95 GLY A CA 1
ATOM 791 C C . GLY A 1 95 ? -8.863 1.783 9.516 1.00 74.69 95 GLY A C 1
ATOM 792 O O . GLY A 1 95 ? -10.075 1.997 9.599 1.00 74.69 95 GLY A O 1
ATOM 793 N N . TYR A 1 96 ? -8.006 2.624 8.928 1.00 81.88 96 TYR A N 1
ATOM 794 C CA . TYR A 1 96 ? -8.382 3.792 8.127 1.00 81.88 96 TYR A CA 1
ATOM 795 C C . TYR A 1 96 ? -7.958 3.561 6.680 1.00 81.88 96 TYR A C 1
ATOM 797 O O . TYR A 1 96 ? -6.769 3.579 6.354 1.00 81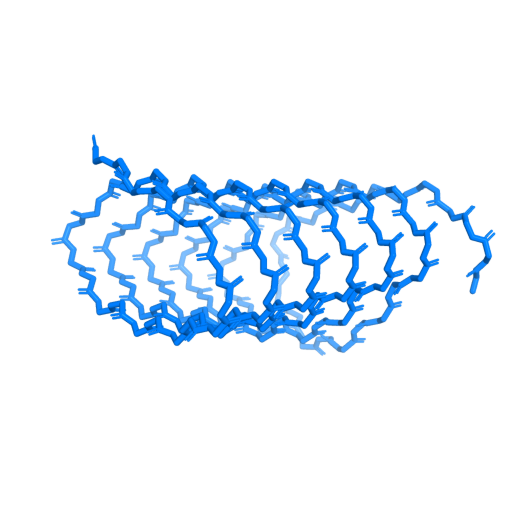.88 96 TYR A O 1
ATOM 805 N N . ASN A 1 97 ? -8.929 3.329 5.805 1.00 77.44 97 ASN A N 1
ATOM 806 C CA . ASN A 1 97 ? -8.676 3.009 4.408 1.00 77.44 97 ASN A CA 1
ATOM 807 C C . ASN A 1 97 ? -9.147 4.159 3.520 1.00 77.44 97 ASN A C 1
ATOM 809 O O . ASN A 1 97 ? -10.322 4.509 3.523 1.00 77.44 97 ASN A O 1
ATOM 813 N N . TYR A 1 98 ? -8.217 4.714 2.752 1.00 86.25 98 TYR A N 1
ATOM 814 C CA . TYR A 1 98 ? -8.431 5.771 1.778 1.00 86.25 98 TYR A CA 1
ATOM 815 C C . TYR A 1 98 ? -8.125 5.221 0.394 1.00 86.25 98 TYR A C 1
ATOM 817 O O . TYR A 1 98 ? -6.962 4.949 0.077 1.00 86.25 98 TYR A O 1
ATOM 825 N N . PHE A 1 99 ? -9.158 5.083 -0.429 1.00 82.12 99 PHE A N 1
ATOM 826 C CA . PHE A 1 99 ? -8.992 4.740 -1.834 1.00 82.12 99 PHE A CA 1
ATOM 827 C C . PHE A 1 99 ? -9.497 5.855 -2.724 1.00 82.12 99 PHE A C 1
ATOM 829 O O . PHE A 1 99 ? -10.580 6.395 -2.505 1.00 82.12 99 PHE A O 1
ATOM 836 N N . ALA A 1 100 ? -8.706 6.172 -3.736 1.00 86.44 100 ALA A N 1
ATOM 837 C CA . ALA A 1 100 ? -9.150 6.948 -4.875 1.00 86.44 100 ALA A CA 1
ATOM 838 C C . ALA A 1 100 ? -9.011 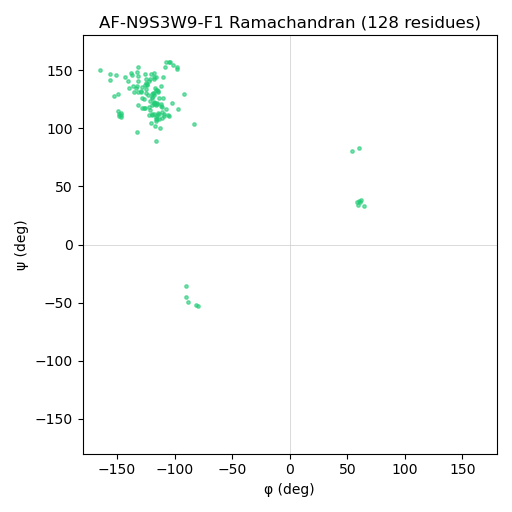6.061 -6.105 1.00 86.44 100 ALA A C 1
ATOM 840 O O . ALA A 1 100 ? -7.917 5.559 -6.356 1.00 86.44 100 ALA A O 1
ATOM 841 N N . PHE A 1 101 ? -10.116 5.868 -6.806 1.00 83.31 101 PHE A N 1
ATOM 842 C CA . PHE A 1 101 ? -10.205 5.085 -8.025 1.00 83.31 101 PHE A CA 1
ATOM 843 C C . PHE A 1 101 ? -10.637 5.996 -9.178 1.00 83.31 101 PHE A C 1
ATOM 845 O O . PHE A 1 101 ? -11.395 6.956 -8.969 1.00 83.31 101 PHE A O 1
ATOM 852 N N . LEU A 1 102 ? -10.096 5.738 -10.364 1.00 87.25 102 LEU A N 1
ATOM 853 C CA . LEU A 1 102 ? -10.432 6.451 -11.590 1.00 87.25 102 LEU A CA 1
ATOM 854 C C . LEU A 1 102 ? -10.303 5.511 -12.799 1.00 87.25 102 LEU A C 1
ATOM 856 O O . LEU A 1 102 ? -9.200 5.194 -13.233 1.00 87.25 102 LEU A O 1
ATOM 860 N N . ASN A 1 103 ? -11.442 5.167 -13.401 1.00 83.19 103 ASN A N 1
ATOM 861 C CA . ASN A 1 103 ? -11.591 4.200 -14.498 1.00 83.19 103 ASN A CA 1
ATOM 862 C C . ASN A 1 103 ? -11.171 2.757 -14.140 1.00 83.19 103 ASN A C 1
ATOM 864 O O . ASN A 1 103 ? -10.601 2.043 -14.966 1.00 83.19 103 ASN A O 1
ATOM 868 N N . ASP A 1 104 ? -11.475 2.319 -12.924 1.00 84.88 104 ASP A N 1
ATOM 869 C CA . ASP A 1 104 ? -11.028 1.060 -12.344 1.00 84.88 104 ASP A CA 1
ATOM 870 C C . ASP A 1 104 ? -12.142 0.010 -12.236 1.00 84.88 104 ASP A C 1
ATOM 872 O O . ASP A 1 104 ? -13.340 0.298 -12.123 1.00 84.88 104 ASP A O 1
ATOM 876 N N . VAL A 1 105 ? -11.728 -1.257 -12.174 1.00 89.12 105 VAL A N 1
ATOM 877 C CA . VAL A 1 105 ? -12.594 -2.382 -11.798 1.00 89.12 105 VAL A CA 1
ATOM 878 C C . VAL A 1 105 ? -12.088 -2.986 -10.499 1.00 89.12 105 VAL A C 1
ATOM 880 O O . VAL A 1 105 ? -10.956 -3.464 -10.424 1.00 89.12 105 VAL A O 1
ATOM 883 N N . CYS A 1 106 ? -12.934 -3.012 -9.469 1.00 85.62 106 CYS A N 1
ATOM 884 C CA . CYS A 1 106 ? -12.513 -3.434 -8.142 1.00 85.62 106 CYS A CA 1
ATOM 885 C C . CYS A 1 106 ? -13.435 -4.465 -7.467 1.00 85.62 106 CYS A C 1
ATOM 887 O O . CYS A 1 106 ? -14.663 -4.433 -7.574 1.00 85.62 106 CYS A O 1
ATOM 889 N N . ARG A 1 107 ? -12.835 -5.385 -6.701 1.00 87.69 107 ARG A N 1
ATOM 890 C CA . ARG A 1 107 ? -13.542 -6.270 -5.761 1.00 87.69 107 ARG A CA 1
ATOM 891 C C . ARG A 1 107 ? -12.920 -6.167 -4.375 1.00 87.69 107 ARG A C 1
ATOM 893 O O . ARG A 1 107 ? -11.727 -6.413 -4.221 1.00 87.69 107 ARG A O 1
ATOM 900 N N . HIS A 1 108 ? -13.732 -5.865 -3.371 1.00 83.31 108 HIS A N 1
ATOM 901 C CA . HIS A 1 108 ? -13.331 -5.785 -1.970 1.00 83.31 108 HIS A CA 1
ATOM 902 C C . HIS A 1 108 ? -14.006 -6.892 -1.161 1.00 83.31 108 HIS A C 1
ATOM 904 O O . HIS A 1 108 ? -15.224 -6.992 -1.168 1.00 83.31 108 HIS A O 1
ATOM 910 N N . GLU A 1 109 ? -13.222 -7.679 -0.438 1.00 84.44 109 GLU A N 1
ATOM 911 C CA . GLU A 1 109 ? -13.662 -8.694 0.517 1.00 84.44 109 GLU A CA 1
ATOM 912 C C . GLU A 1 109 ? -13.042 -8.343 1.873 1.00 84.44 109 GLU A C 1
ATOM 914 O O . GLU A 1 109 ? -11.815 -8.331 2.020 1.00 84.44 109 GLU A O 1
ATOM 919 N N . GLN A 1 110 ? -13.871 -7.939 2.835 1.00 75.19 110 GLN A N 1
ATOM 920 C CA . GLN A 1 110 ? -13.399 -7.302 4.065 1.00 75.19 110 GLN A CA 1
ATOM 921 C C . GLN A 1 110 ? -14.023 -7.927 5.315 1.00 75.19 110 GLN A C 1
ATOM 923 O O . GLN A 1 110 ? -15.228 -7.833 5.521 1.00 75.19 110 GLN A O 1
ATOM 928 N N . THR A 1 111 ? -13.183 -8.468 6.203 1.00 73.25 111 THR A N 1
ATOM 929 C CA . THR A 1 111 ? -13.588 -8.958 7.532 1.00 73.25 111 THR A CA 1
ATOM 930 C C . THR A 1 111 ? -12.996 -8.049 8.608 1.00 73.25 111 THR A C 1
ATOM 932 O O . THR A 1 111 ? -11.776 -8.030 8.802 1.00 73.25 111 THR A O 1
ATOM 935 N N . LEU A 1 112 ? -13.835 -7.243 9.271 1.00 69.19 112 LEU A N 1
ATOM 936 C CA . LEU A 1 112 ? -13.370 -6.094 10.058 1.00 69.19 112 LEU A CA 1
ATOM 937 C C . LEU A 1 112 ? -14.138 -5.918 11.372 1.00 69.19 112 LEU A C 1
ATOM 939 O O . LEU A 1 112 ? -15.357 -6.071 11.396 1.00 69.19 112 LEU A O 1
ATOM 943 N N . ALA A 1 113 ? -13.422 -5.560 12.446 1.00 60.31 113 ALA A N 1
ATOM 944 C CA . ALA A 1 113 ? -14.032 -5.249 13.745 1.00 60.31 113 ALA A CA 1
ATOM 945 C C . ALA A 1 113 ? -14.390 -3.753 13.894 1.00 60.31 113 ALA A C 1
ATOM 947 O O . ALA A 1 113 ? -15.430 -3.438 14.468 1.00 60.31 113 ALA A O 1
ATOM 948 N N . ALA A 1 114 ? -13.576 -2.836 13.348 1.00 61.31 114 ALA A N 1
ATOM 949 C CA . ALA A 1 114 ? -13.876 -1.401 13.246 1.00 61.31 114 ALA A CA 1
ATOM 950 C C . ALA A 1 114 ? -13.156 -0.755 12.043 1.00 61.31 114 ALA A C 1
ATOM 952 O O . ALA A 1 114 ? -11.936 -0.881 11.906 1.00 61.31 114 ALA A O 1
ATOM 953 N N . LEU A 1 115 ? -13.891 -0.045 11.175 1.00 65.19 115 LEU A N 1
ATOM 954 C CA . LEU A 1 115 ? -13.348 0.537 9.941 1.00 65.19 115 LEU A CA 1
ATOM 955 C C . LEU A 1 115 ? -13.894 1.936 9.647 1.00 65.19 115 LEU A C 1
ATOM 957 O O . LEU A 1 115 ? -15.106 2.142 9.633 1.00 65.19 115 LEU A O 1
ATOM 961 N N . VAL A 1 116 ? -12.993 2.850 9.277 1.00 70.25 116 VAL A N 1
ATOM 962 C CA . VAL A 1 116 ? -13.335 4.048 8.501 1.00 70.25 116 VAL A CA 1
ATOM 963 C C . VAL A 1 116 ? -12.834 3.848 7.072 1.00 70.25 116 VAL A C 1
ATOM 965 O O . VAL A 1 116 ? -11.628 3.796 6.824 1.00 70.25 116 VAL A O 1
ATOM 968 N N . LEU A 1 117 ? -13.770 3.705 6.134 1.00 72.00 117 LEU A N 1
ATOM 969 C CA . LEU A 1 117 ? -13.491 3.593 4.706 1.00 72.00 117 LEU A CA 1
ATOM 970 C C . LEU A 1 117 ? -13.896 4.888 4.014 1.00 72.00 117 LEU A C 1
ATOM 972 O O . LEU A 1 117 ? -15.076 5.229 3.981 1.00 72.00 117 LEU A O 1
ATOM 976 N N . LEU A 1 118 ? -12.922 5.581 3.435 1.00 77.38 118 LEU A N 1
ATOM 977 C CA . LEU A 1 118 ? -13.155 6.701 2.539 1.00 77.38 118 LEU A CA 1
ATOM 978 C C . LEU A 1 118 ? -12.776 6.270 1.126 1.00 77.38 118 LEU A C 1
ATOM 980 O O . LEU A 1 118 ? -11.611 6.009 0.830 1.00 77.38 118 LEU A O 1
ATOM 984 N N . THR A 1 119 ? -13.779 6.165 0.264 1.00 75.12 119 THR A N 1
ATOM 985 C CA . THR A 1 119 ? -13.611 5.767 -1.133 1.00 75.12 119 THR A CA 1
ATOM 986 C C . THR A 1 119 ? -14.104 6.882 -2.036 1.00 75.12 119 THR A C 1
ATOM 988 O O . THR A 1 119 ? -15.223 7.367 -1.882 1.00 75.12 119 THR A O 1
ATOM 991 N N . TYR A 1 120 ? -13.252 7.295 -2.964 1.00 81.19 120 TYR A N 1
ATOM 992 C CA . TYR A 1 120 ? -13.604 8.190 -4.055 1.00 81.19 120 TYR A CA 1
ATOM 993 C C . TYR A 1 120 ? -13.572 7.383 -5.341 1.00 81.19 120 TYR A C 1
ATOM 995 O O . TYR A 1 120 ? -12.565 6.736 -5.618 1.00 81.19 120 TYR A O 1
ATOM 1003 N N . PHE A 1 121 ? -14.673 7.424 -6.085 1.00 78.12 121 PHE A N 1
ATOM 1004 C CA . PHE A 1 121 ? -14.814 6.727 -7.355 1.00 78.12 121 PHE A CA 1
ATOM 1005 C C . PHE A 1 121 ? -15.122 7.721 -8.462 1.00 78.12 121 PHE A C 1
ATOM 1007 O O . PHE A 1 121 ? -15.900 8.662 -8.262 1.00 78.12 121 PHE A O 1
ATOM 1014 N N . LEU A 1 122 ? -14.561 7.480 -9.638 1.00 77.94 122 LEU A N 1
ATOM 1015 C CA . LEU A 1 122 ? -14.880 8.222 -10.843 1.00 77.94 122 LEU A CA 1
ATOM 1016 C C . LEU A 1 122 ? -14.780 7.267 -12.041 1.00 77.94 122 LEU A C 1
ATOM 1018 O O . LEU A 1 122 ? -13.695 6.866 -12.437 1.00 77.94 122 LEU A O 1
ATOM 1022 N N . ASN A 1 123 ? -15.930 6.925 -12.630 1.00 76.56 123 ASN A N 1
ATOM 1023 C CA . ASN A 1 123 ? -16.062 5.954 -13.731 1.00 76.56 123 ASN A CA 1
ATOM 1024 C C . ASN A 1 123 ? -15.672 4.499 -13.388 1.00 76.56 123 ASN A C 1
ATOM 1026 O O . ASN A 1 123 ? -15.214 3.770 -14.266 1.00 76.56 123 ASN A O 1
ATOM 1030 N N . ASP A 1 124 ? -15.900 4.058 -12.147 1.00 81.12 124 ASP A N 1
ATOM 1031 C CA . ASP A 1 124 ? -15.457 2.736 -11.674 1.00 81.12 124 ASP A CA 1
ATOM 1032 C C . ASP A 1 124 ? -16.586 1.703 -11.555 1.00 81.12 124 ASP A C 1
ATOM 1034 O O . ASP A 1 124 ? -17.755 2.037 -11.335 1.00 81.12 124 ASP A O 1
ATOM 1038 N N . VAL A 1 125 ? -16.215 0.419 -11.606 1.00 86.19 125 VAL A N 1
ATOM 1039 C CA . VAL A 1 125 ? -17.099 -0.718 -11.304 1.00 86.19 125 VAL A CA 1
ATOM 1040 C C . VAL A 1 125 ? -16.575 -1.460 -10.083 1.00 86.19 125 VAL A C 1
ATOM 1042 O O . VAL A 1 125 ? -15.562 -2.154 -10.154 1.00 86.19 125 VAL A O 1
ATOM 1045 N N . CYS A 1 126 ? -17.291 -1.364 -8.961 1.00 82.50 126 CYS A N 1
ATOM 1046 C CA . CYS A 1 126 ? -16.825 -1.909 -7.688 1.00 82.50 126 CYS A CA 1
ATOM 1047 C C . CYS A 1 126 ? -17.845 -2.799 -6.977 1.00 82.50 126 CYS A C 1
ATOM 1049 O O . CYS A 1 126 ? -19.000 -2.424 -6.778 1.00 82.50 126 CYS A O 1
ATOM 1051 N N . ARG A 1 127 ? -17.388 -3.976 -6.528 1.00 84.56 127 ARG A N 1
ATOM 1052 C CA . ARG A 1 127 ? -18.177 -4.931 -5.734 1.00 84.56 127 ARG A CA 1
ATOM 1053 C C . ARG A 1 127 ? -17.577 -5.122 -4.343 1.00 84.56 127 ARG A C 1
ATOM 1055 O O . ARG A 1 127 ? -16.380 -5.363 -4.223 1.00 84.56 127 ARG A O 1
ATOM 1062 N N . HIS A 1 128 ? -18.418 -5.069 -3.313 1.00 80.50 128 HIS A N 1
ATOM 1063 C CA . HIS A 1 128 ? -18.027 -5.261 -1.914 1.00 80.50 128 HIS A CA 1
ATOM 1064 C C . HIS A 1 128 ? -18.696 -6.521 -1.343 1.00 80.50 128 HIS A C 1
ATOM 1066 O O . HIS A 1 128 ? -19.892 -6.730 -1.537 1.00 80.50 128 HIS A O 1
ATOM 1072 N N . GLU A 1 129 ? -17.915 -7.358 -0.669 1.00 79.38 129 GLU A N 1
ATOM 1073 C CA . GLU A 1 129 ? -18.324 -8.573 0.035 1.00 79.38 129 GLU A CA 1
ATOM 1074 C C . GLU A 1 129 ? -17.837 -8.524 1.488 1.00 79.38 129 GLU A C 1
ATOM 1076 O O . GLU A 1 129 ? -16.768 -7.973 1.781 1.00 79.38 129 GLU A O 1
ATOM 1081 N N . HIS A 1 130 ? -18.634 -9.114 2.377 1.00 72.56 130 HIS A N 1
ATOM 1082 C CA . HIS A 1 130 ? -18.404 -9.195 3.818 1.00 72.56 130 HIS A CA 1
ATOM 1083 C C . HIS A 1 130 ? -18.221 -10.647 4.251 1.00 72.56 130 HIS A C 1
ATOM 1085 O O . HIS A 1 130 ? -18.954 -11.502 3.702 1.00 72.56 130 HIS A O 1
#

Radius of gyration: 13.89 Å; Cα contacts (8 Å, |Δi|>4): 404; chains: 1; bounding box: 33×20×32 Å

Secondary structure (DSSP, 8-state):
--S-EEEEEEES---EEEEE--S-EEEEEEEEEEEEEEEE--S-EEEEEEEEEEEEEEEE-SS-EEEEEEEEEEEEEEEE-SS-EEEEEEEEEEEEEEEE-SS-EEEEEEEEEEEEEEEE-SS-EEEEE-

Sequence (130 aa):
FLNDVCRHELKNAMRKNGMAFLNDVCRHELKLVEHSLMATFLNDVCRHELVMTEYISKRTFLNDVCRHEQNDRYGTWQSSFLNDVCRHERKQVIGYNYFAFLNDVCRHEQTLAALVLLTYFLNDVCRHEH

Foldseek 3Di:
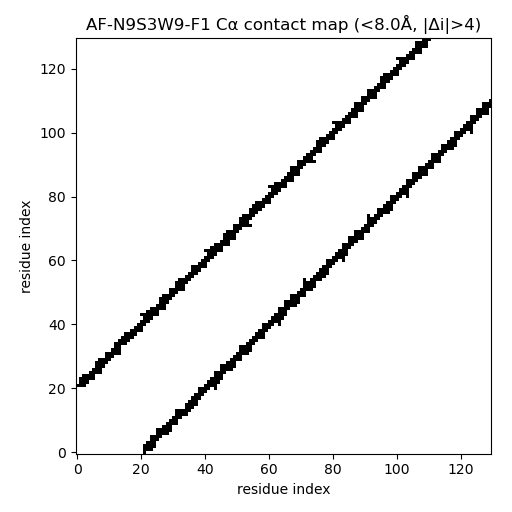DAEEEEEAEEAEDADDDEEEEENYEYEAAYDYAEYEYHYEYENYEYEHAEEYAEYEYDYEYECYEYEAHYAYAEYEDHYEYENYEYEYAYEYAEYEYHYEYECYEYEYEYDYNYYDHHYHYHNYHYYYHD

Solvent-accessible surface area (backbone atoms only — not comparable to full-atom values): 6183 Å² total; per-residue (Å²): 122,85,60,48,80,46,78,46,78,46,75,68,51,83,49,82,51,80,49,77,51,46,44,26,42,34,40,38,41,39,38,34,59,42,41,42,43,38,38,39,41,32,50,24,43,38,39,39,40,40,39,36,48,34,40,42,41,42,38,39,41,35,51,25,42,40,38,38,40,38,41,33,46,35,39,39,39,38,38,37,41,32,52,23,42,38,39,37,40,39,36,34,47,36,38,41,39,38,40,38,40,33,52,23,40,40,37,40,38,48,53,71,77,44,78,49,78,48,76,46,76,43,81,55,51,76,48,82,48,115

pLDDT: mean 78.51, std 9.9, range [47.0, 91.75]